Protein AF-A0A521D5T9-F1 (afdb_monomer_lite)

Sequence (105 aa):
MPGKMTAPPTGANDMERVTFMIGDTGPFEGSAFPISAAQIASVEFGGLDFQDQTLFRGVVCVSYADGTSISGNIHSMSFARMADGMTGKIDFSRVAIPAIGGALE

Organism: NCBI:txid1197861

Secondary structure (DSSP, 8-state):
----------TTS-PEEEEEEETTEEEEEEEE----S-SEEEEEEES-----GGGGGSEEEEEETTS-EEEEEEEEEEEEEETTEEEEEEEEE-EE---------

Foldseek 3Di:
DPDDPPDDPPPPPAWAWKFKAQAPDDRFIWTWHPDDPDQKTKTKHWDDPDPDPPSQQTKMWIAGPVRFIWIFGWDDKDWDADPRGIMMMTMGGTDGPPPPPDDPD

Structure (mmCIF, N/CA/C/O backbone):
data_AF-A0A521D5T9-F1
#
_entry.id   AF-A0A521D5T9-F1
#
loop_
_atom_site.group_PDB
_atom_site.id
_atom_site.type_symbol
_atom_site.label_atom_id
_atom_site.label_alt_id
_atom_site.label_comp_id
_atom_site.label_asym_id
_atom_site.label_entity_id
_atom_site.label_seq_id
_atom_site.pdbx_PDB_ins_code
_atom_site.Cartn_x
_atom_site.Cartn_y
_atom_site.Cartn_z
_atom_site.occupancy
_atom_site.B_iso_or_equiv
_atom_site.auth_seq_id
_atom_site.auth_comp_id
_atom_site.auth_asym_id
_atom_site.auth_atom_id
_atom_site.pdbx_PDB_model_num
ATOM 1 N N . MET A 1 1 ? 42.125 19.012 -4.711 1.00 43.59 1 MET A N 1
ATOM 2 C CA . MET A 1 1 ? 40.945 19.332 -3.878 1.00 43.59 1 MET A CA 1
ATOM 3 C C . MET A 1 1 ? 40.314 18.009 -3.467 1.00 43.59 1 MET A C 1
ATOM 5 O O . MET A 1 1 ? 40.162 17.173 -4.352 1.00 43.59 1 MET A O 1
ATOM 9 N N . PRO A 1 2 ? 40.066 17.754 -2.172 1.00 39.03 2 PRO A N 1
ATOM 10 C CA . PRO A 1 2 ? 39.528 16.476 -1.716 1.00 39.03 2 PRO A CA 1
ATOM 11 C C . PRO A 1 2 ? 38.136 16.253 -2.312 1.00 39.03 2 PRO A C 1
ATOM 13 O O . PRO A 1 2 ? 37.321 17.176 -2.369 1.00 39.03 2 PRO A O 1
ATOM 16 N N . GLY A 1 3 ? 37.923 15.037 -2.817 1.00 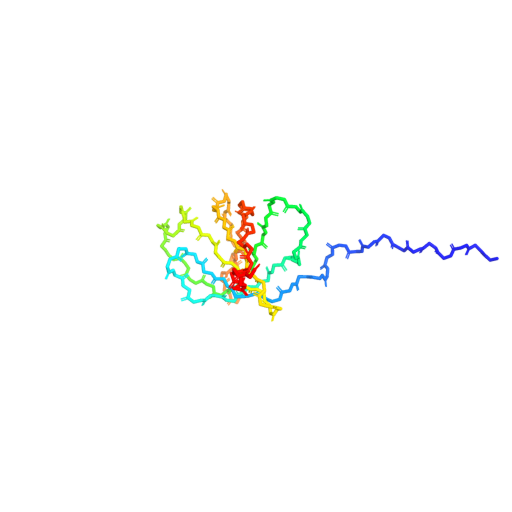40.12 3 GLY A N 1
ATOM 17 C CA . GLY A 1 3 ? 36.702 14.617 -3.486 1.00 40.12 3 GLY A CA 1
ATOM 18 C C . GLY A 1 3 ? 35.490 14.885 -2.608 1.00 40.12 3 GLY A C 1
ATOM 19 O O . GLY A 1 3 ? 35.456 14.509 -1.439 1.00 40.12 3 GLY A O 1
ATOM 20 N N . LYS A 1 4 ? 34.517 15.578 -3.194 1.00 44.28 4 LYS A N 1
ATOM 21 C CA . LYS A 1 4 ? 33.204 15.860 -2.628 1.00 44.28 4 LYS A CA 1
ATOM 22 C C . LYS A 1 4 ? 32.610 14.528 -2.155 1.00 44.28 4 LYS A C 1
ATOM 24 O O . LYS A 1 4 ? 32.198 13.725 -2.984 1.00 44.28 4 LYS A O 1
ATOM 29 N N . MET A 1 5 ? 32.627 14.277 -0.843 1.00 39.38 5 MET A N 1
ATOM 30 C CA . MET A 1 5 ? 31.863 13.189 -0.234 1.00 39.38 5 MET A CA 1
ATOM 31 C C . MET A 1 5 ? 30.406 13.435 -0.615 1.00 39.38 5 MET A C 1
ATOM 33 O O . MET A 1 5 ? 29.764 14.347 -0.096 1.00 39.38 5 MET A O 1
ATOM 37 N N . THR A 1 6 ? 29.908 12.681 -1.592 1.00 47.94 6 THR A N 1
ATOM 38 C CA . THR A 1 6 ? 28.477 12.572 -1.838 1.00 47.94 6 THR A CA 1
ATOM 39 C C . THR A 1 6 ? 27.894 11.977 -0.571 1.00 47.94 6 THR A C 1
ATOM 41 O O . THR A 1 6 ? 28.244 10.857 -0.197 1.00 47.94 6 THR A O 1
ATOM 44 N N . ALA A 1 7 ? 27.084 12.769 0.130 1.00 43.12 7 ALA A N 1
ATOM 45 C CA . ALA A 1 7 ? 26.317 12.285 1.262 1.00 43.12 7 ALA A CA 1
ATOM 46 C C . ALA A 1 7 ? 25.596 10.982 0.857 1.00 43.12 7 ALA A C 1
ATOM 48 O O . ALA A 1 7 ? 25.173 10.869 -0.300 1.00 43.12 7 ALA A O 1
ATOM 49 N N . PRO A 1 8 ? 25.482 9.991 1.757 1.00 45.88 8 PRO A N 1
ATOM 50 C CA . PRO A 1 8 ? 24.679 8.805 1.485 1.00 45.88 8 PRO A CA 1
ATOM 51 C C . PRO A 1 8 ? 23.265 9.239 1.070 1.00 45.88 8 PRO A C 1
ATOM 53 O O . PRO A 1 8 ? 22.799 10.276 1.556 1.00 45.88 8 PRO A O 1
ATOM 56 N N . PRO A 1 9 ? 22.588 8.496 0.175 1.00 46.19 9 PRO A N 1
ATOM 57 C CA . PRO A 1 9 ? 21.232 8.832 -0.227 1.00 46.19 9 PRO A CA 1
ATOM 58 C C . PRO A 1 9 ? 20.388 8.929 1.040 1.00 46.19 9 PRO A C 1
ATOM 60 O O . PRO A 1 9 ? 20.253 7.964 1.793 1.00 46.19 9 PRO A O 1
ATOM 63 N N . THR A 1 10 ? 19.885 10.124 1.329 1.00 45.41 10 THR A N 1
ATOM 64 C CA . THR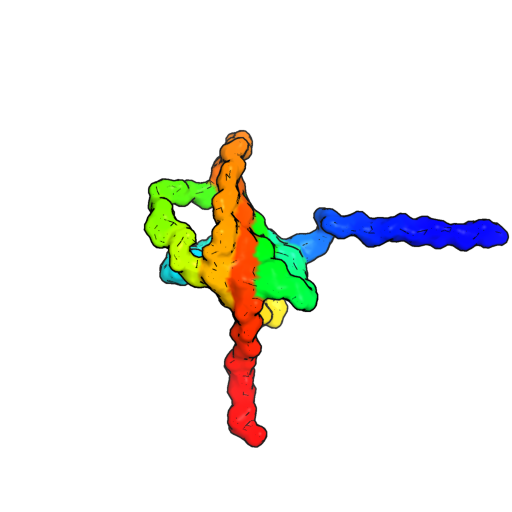 A 1 10 ? 18.918 10.344 2.397 1.00 45.41 10 THR A CA 1
ATOM 65 C C . THR A 1 10 ? 17.648 9.612 1.983 1.00 45.41 10 THR A C 1
ATOM 67 O O . THR A 1 10 ? 16.837 10.163 1.245 1.00 45.41 10 THR A O 1
ATOM 70 N N . GLY A 1 11 ? 17.531 8.343 2.383 1.00 43.84 11 GLY A N 1
ATOM 71 C CA . GLY A 1 11 ? 16.457 7.407 2.035 1.00 43.84 11 GLY A CA 1
ATOM 72 C C . GLY A 1 11 ? 15.106 7.754 2.659 1.00 43.84 11 GLY A C 1
ATOM 73 O O . GLY A 1 11 ? 14.488 6.904 3.287 1.00 43.84 11 GLY A O 1
ATOM 74 N N . ALA A 1 12 ? 14.679 9.008 2.520 1.00 46.50 12 ALA A N 1
ATOM 75 C CA . ALA A 1 12 ? 13.481 9.556 3.139 1.00 46.50 12 ALA A CA 1
ATOM 76 C C . ALA A 1 12 ? 12.574 10.345 2.175 1.00 46.50 12 ALA A C 1
ATOM 78 O O . ALA A 1 12 ? 11.607 10.918 2.653 1.00 46.50 12 ALA A O 1
ATOM 79 N N . ASN A 1 13 ? 12.845 10.414 0.860 1.00 53.41 13 ASN A N 1
ATOM 80 C CA . ASN A 1 13 ? 12.177 11.420 0.014 1.00 53.41 13 ASN A CA 1
ATOM 81 C C . ASN A 1 13 ? 11.663 11.000 -1.371 1.00 53.41 13 ASN A C 1
ATOM 83 O O . ASN A 1 13 ? 11.334 11.886 -2.148 1.00 53.41 13 ASN A O 1
ATOM 87 N N . ASP A 1 14 ? 11.486 9.712 -1.662 1.00 69.00 14 ASP A N 1
ATOM 88 C CA . ASP A 1 14 ? 10.879 9.308 -2.942 1.00 69.00 14 ASP A CA 1
ATOM 89 C C . ASP A 1 14 ? 9.608 8.468 -2.758 1.00 69.00 14 ASP A C 1
ATOM 91 O O . ASP A 1 14 ? 9.350 7.583 -3.556 1.00 69.00 14 ASP A O 1
ATOM 95 N N . MET A 1 15 ? 8.804 8.680 -1.705 1.00 76.56 15 MET A N 1
ATOM 96 C CA . MET A 1 15 ? 7.482 8.035 -1.650 1.00 76.56 15 MET A CA 1
ATOM 97 C C . MET A 1 15 ? 6.559 8.652 -2.706 1.00 76.56 15 MET A C 1
ATOM 99 O O . MET A 1 15 ? 6.394 9.870 -2.772 1.00 76.56 15 MET A O 1
ATOM 103 N N . GLU A 1 16 ? 5.938 7.805 -3.515 1.00 85.25 16 GLU A N 1
ATOM 104 C CA . GLU A 1 16 ? 5.049 8.204 -4.599 1.00 85.25 16 GLU A CA 1
ATOM 105 C C . GLU A 1 16 ? 3.594 8.120 -4.154 1.00 85.25 16 GLU A C 1
ATOM 107 O O . GLU A 1 16 ? 3.211 7.235 -3.383 1.00 85.25 16 GLU A O 1
ATOM 112 N N . ARG A 1 17 ? 2.764 9.036 -4.664 1.00 87.88 17 ARG A N 1
ATOM 113 C CA . ARG A 1 17 ? 1.316 8.960 -4.464 1.00 87.88 17 ARG A CA 1
ATOM 114 C C . ARG A 1 17 ? 0.766 7.745 -5.193 1.00 87.88 17 ARG A C 1
ATOM 116 O O . ARG A 1 17 ? 1.009 7.564 -6.385 1.00 87.88 17 ARG A O 1
ATOM 123 N N . VAL A 1 18 ? -0.030 6.968 -4.479 1.00 89.00 18 VAL A N 1
ATOM 124 C CA . VAL A 1 18 ? -0.673 5.763 -4.989 1.00 89.00 18 VAL A CA 1
ATOM 125 C C . VAL A 1 18 ? -2.152 5.774 -4.653 1.00 89.00 18 VAL A C 1
ATOM 127 O O . VAL A 1 18 ? -2.598 6.418 -3.701 1.00 89.00 18 VAL A O 1
ATOM 130 N N . THR A 1 19 ? -2.912 5.018 -5.432 1.00 91.12 19 THR A N 1
ATOM 131 C CA . THR A 1 19 ? -4.266 4.618 -5.056 1.00 91.12 19 THR A CA 1
ATOM 132 C C . THR A 1 19 ? -4.224 3.174 -4.586 1.00 91.12 19 THR A C 1
ATOM 134 O O . THR A 1 19 ? -3.554 2.353 -5.210 1.00 91.12 19 THR A O 1
ATOM 137 N N . PHE A 1 20 ? -4.925 2.833 -3.511 1.00 88.94 20 PHE A N 1
ATOM 138 C CA . PHE A 1 20 ? -4.968 1.458 -3.024 1.00 88.94 20 PHE A CA 1
ATOM 139 C C . PHE A 1 20 ? -6.373 1.006 -2.625 1.00 88.94 20 PHE A C 1
ATOM 141 O O . PHE A 1 20 ? -7.263 1.814 -2.366 1.00 88.94 20 PHE A O 1
ATOM 148 N N . MET A 1 21 ? -6.566 -0.310 -2.590 1.00 88.44 21 MET A N 1
ATOM 149 C CA . MET A 1 21 ? -7.779 -0.982 -2.126 1.00 88.44 21 MET A CA 1
ATOM 150 C C . MET A 1 21 ? -7.409 -2.041 -1.091 1.00 88.44 21 MET A C 1
ATOM 152 O O . MET A 1 21 ? -6.366 -2.684 -1.219 1.00 88.44 21 MET A O 1
ATOM 156 N N . ILE A 1 22 ? -8.266 -2.238 -0.093 1.00 84.44 22 ILE A N 1
ATOM 157 C CA . ILE A 1 22 ? -8.157 -3.306 0.907 1.00 84.44 22 ILE A CA 1
ATOM 158 C C . ILE A 1 22 ? -9.359 -4.233 0.718 1.00 84.44 22 ILE A C 1
ATOM 160 O O . ILE A 1 22 ? -10.493 -3.843 0.999 1.00 84.44 22 ILE A O 1
ATOM 164 N N . GLY A 1 23 ? -9.125 -5.452 0.229 1.00 82.38 23 GLY A N 1
ATOM 165 C CA . GLY A 1 23 ? -10.200 -6.320 -0.253 1.00 82.38 23 GLY A CA 1
ATOM 166 C C . GLY A 1 23 ? -11.022 -5.600 -1.325 1.00 82.38 23 GLY A C 1
ATOM 167 O O . GLY A 1 23 ? -10.457 -5.061 -2.274 1.00 82.38 23 GLY A O 1
ATOM 168 N N . ASP A 1 24 ? -12.336 -5.528 -1.118 1.00 82.25 24 ASP A N 1
ATOM 169 C CA . ASP A 1 24 ? -13.272 -4.815 -2.000 1.00 82.25 24 ASP A CA 1
ATOM 170 C C . ASP A 1 24 ? -13.541 -3.361 -1.559 1.00 82.25 24 ASP A C 1
ATOM 172 O O . ASP A 1 24 ? -14.438 -2.702 -2.082 1.00 82.25 24 ASP A O 1
ATOM 176 N N . THR A 1 25 ? -12.796 -2.848 -0.571 1.00 79.69 25 THR A N 1
ATOM 177 C CA . THR A 1 25 ? -12.989 -1.492 -0.028 1.00 79.69 25 THR A CA 1
ATOM 178 C C . THR A 1 25 ? -11.938 -0.525 -0.564 1.00 79.69 25 THR A C 1
ATOM 180 O O . THR A 1 25 ? -10.740 -0.816 -0.554 1.00 79.69 25 THR A O 1
ATOM 183 N N . GLY A 1 26 ? -12.388 0.650 -1.001 1.00 82.12 26 GLY A N 1
ATOM 184 C CA . GLY A 1 26 ? -11.574 1.695 -1.617 1.00 82.12 26 GLY A CA 1
ATOM 185 C C . GLY A 1 26 ? -12.328 2.349 -2.784 1.00 82.12 26 GLY A C 1
ATOM 186 O O . GLY A 1 26 ? -13.538 2.143 -2.909 1.00 82.12 26 GLY A O 1
ATOM 187 N N . PRO A 1 27 ? -11.647 3.115 -3.655 1.00 86.12 27 PRO A N 1
ATOM 188 C CA . PRO A 1 27 ? -10.218 3.431 -3.629 1.00 86.12 27 PRO A CA 1
ATOM 189 C C . PRO A 1 27 ? -9.836 4.425 -2.523 1.00 86.12 27 PRO A C 1
ATOM 191 O O . PRO A 1 27 ? -10.594 5.336 -2.198 1.00 86.12 27 PRO A O 1
ATOM 194 N N . PHE A 1 28 ? -8.631 4.265 -1.984 1.00 86.88 28 PHE A N 1
ATOM 195 C CA . PHE A 1 28 ? -8.021 5.160 -1.005 1.00 86.88 28 PHE A CA 1
ATOM 196 C C . PHE A 1 28 ? -6.758 5.802 -1.567 1.00 86.88 28 PHE A C 1
ATOM 198 O O . PHE A 1 28 ? -6.051 5.189 -2.367 1.00 86.88 28 PHE A O 1
ATOM 205 N N . GLU A 1 29 ? -6.444 7.011 -1.110 1.00 89.81 29 GLU A N 1
ATOM 206 C CA . GLU A 1 29 ? -5.182 7.675 -1.428 1.00 89.81 29 GLU A CA 1
ATOM 207 C C . GLU A 1 29 ? -4.130 7.381 -0.360 1.00 89.81 29 GLU A C 1
ATOM 209 O O . GLU A 1 29 ? -4.410 7.398 0.842 1.00 89.81 29 GLU A O 1
ATOM 214 N N . GLY A 1 30 ? -2.902 7.128 -0.801 1.00 88.50 30 GLY A N 1
ATOM 215 C CA . GLY A 1 30 ? -1.768 6.912 0.083 1.00 88.50 30 GLY A CA 1
ATOM 216 C C . GLY A 1 30 ? -0.444 7.242 -0.586 1.00 88.50 30 GLY A C 1
ATOM 217 O O . GLY A 1 30 ? -0.387 7.728 -1.718 1.00 88.50 30 GLY A O 1
ATOM 218 N N . SER A 1 31 ? 0.626 6.936 0.128 1.00 88.75 31 SER A N 1
ATOM 219 C CA . SER A 1 31 ? 1.999 7.064 -0.329 1.00 88.75 31 SER A CA 1
ATOM 220 C C . SER A 1 31 ? 2.691 5.718 -0.167 1.00 88.75 31 SER A C 1
ATOM 222 O O . SER A 1 31 ? 2.639 5.117 0.906 1.00 88.75 31 SER A O 1
ATOM 224 N N . ALA A 1 32 ? 3.351 5.237 -1.212 1.00 86.31 32 ALA A N 1
ATOM 225 C CA . ALA A 1 32 ? 4.141 4.011 -1.168 1.00 86.31 32 ALA A CA 1
ATOM 226 C C . ALA A 1 32 ? 5.555 4.289 -1.656 1.00 86.31 32 ALA A C 1
ATOM 228 O O . ALA A 1 32 ? 5.788 5.212 -2.433 1.00 86.31 32 ALA A O 1
ATOM 229 N N . PHE A 1 33 ? 6.513 3.470 -1.232 1.00 80.62 33 PHE A N 1
ATOM 230 C CA . PHE A 1 33 ? 7.817 3.507 -1.881 1.00 80.62 33 PHE A CA 1
ATOM 231 C C . PHE A 1 33 ? 7.682 3.090 -3.355 1.00 80.62 33 PHE A C 1
ATOM 233 O O . PHE A 1 33 ? 6.840 2.231 -3.666 1.00 80.62 33 PHE A O 1
ATOM 240 N N . PRO A 1 34 ? 8.525 3.643 -4.249 1.00 72.06 34 PRO A N 1
ATOM 241 C CA . PRO A 1 34 ? 8.604 3.201 -5.625 1.00 72.06 34 PRO A CA 1
ATOM 242 C C . PRO A 1 34 ? 8.898 1.711 -5.633 1.00 72.06 34 PRO A C 1
ATOM 244 O O . PRO A 1 34 ? 9.475 1.157 -4.686 1.00 72.06 34 PRO A O 1
ATOM 247 N N . ILE A 1 35 ? 8.497 1.057 -6.710 1.00 67.38 35 ILE A N 1
ATOM 248 C CA . ILE A 1 35 ? 8.590 -0.389 -6.845 1.00 67.38 35 ILE A CA 1
ATOM 249 C C . ILE A 1 35 ? 10.066 -0.823 -6.784 1.00 67.38 35 ILE A C 1
ATOM 251 O O . ILE A 1 35 ? 10.781 -0.842 -7.781 1.00 67.38 35 ILE A O 1
ATOM 255 N N . SER A 1 36 ? 10.539 -1.171 -5.586 1.00 63.81 36 SER A N 1
ATOM 256 C CA . SER A 1 36 ? 11.904 -1.656 -5.347 1.00 63.81 36 SER A CA 1
ATOM 257 C C . SER A 1 36 ? 11.988 -3.167 -5.575 1.00 63.81 36 SER A C 1
ATOM 259 O O . SER A 1 36 ? 10.977 -3.813 -5.809 1.00 63.81 36 SER A O 1
ATOM 261 N N . ALA A 1 37 ? 13.164 -3.793 -5.497 1.00 55.44 37 ALA A N 1
ATOM 262 C CA . ALA A 1 37 ? 13.287 -5.258 -5.583 1.00 55.44 37 ALA A CA 1
ATOM 263 C C . ALA A 1 37 ? 12.837 -6.003 -4.301 1.00 55.44 37 ALA A C 1
ATOM 265 O O . ALA A 1 37 ? 12.894 -7.232 -4.255 1.00 55.44 37 ALA A O 1
ATOM 266 N N . ALA A 1 38 ? 12.412 -5.290 -3.250 1.00 61.00 38 ALA A N 1
ATOM 267 C CA . ALA A 1 38 ? 12.024 -5.902 -1.983 1.00 61.00 38 ALA A CA 1
ATOM 268 C C . ALA A 1 38 ? 10.713 -6.709 -2.098 1.00 61.00 38 ALA A C 1
ATOM 270 O O . ALA A 1 38 ? 9.786 -6.339 -2.825 1.00 61.00 38 ALA A O 1
ATOM 271 N N . GLN A 1 39 ? 10.647 -7.818 -1.349 1.00 62.94 39 GLN A N 1
ATOM 272 C CA . GLN A 1 39 ? 9.483 -8.716 -1.270 1.00 62.94 39 GLN A CA 1
ATOM 273 C C . GLN A 1 39 ? 8.368 -8.198 -0.350 1.00 62.94 39 GLN A C 1
ATOM 275 O O . GLN A 1 39 ? 7.265 -8.735 -0.371 1.00 62.94 39 GLN A O 1
ATOM 280 N N . ILE A 1 40 ? 8.643 -7.172 0.455 1.00 72.62 40 ILE A N 1
ATO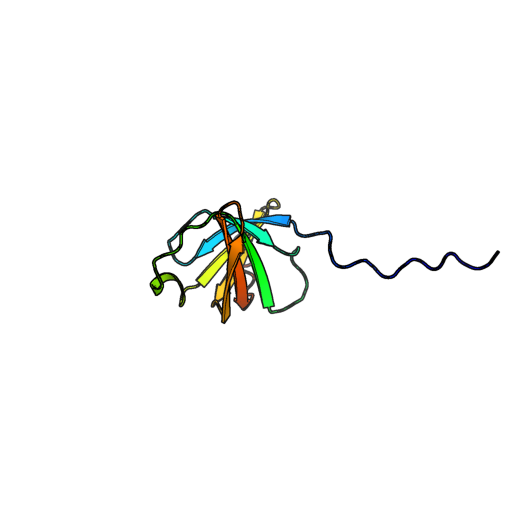M 281 C CA . ILE A 1 40 ? 7.668 -6.535 1.341 1.00 72.62 40 ILE A CA 1
ATOM 282 C C . ILE A 1 40 ? 7.472 -5.108 0.846 1.00 72.62 40 ILE A C 1
ATOM 284 O O . ILE A 1 40 ? 8.451 -4.393 0.619 1.00 72.62 40 ILE A O 1
ATOM 288 N N . ALA A 1 41 ? 6.215 -4.724 0.660 1.00 80.81 41 ALA A N 1
ATOM 289 C CA . ALA A 1 41 ? 5.823 -3.374 0.289 1.00 80.81 41 ALA A CA 1
ATOM 290 C C . ALA A 1 41 ? 5.053 -2.721 1.439 1.00 80.81 41 ALA A C 1
ATOM 292 O O . ALA A 1 41 ? 4.430 -3.412 2.251 1.00 80.81 41 ALA A O 1
ATOM 293 N N . SER A 1 42 ? 5.110 -1.390 1.484 1.00 85.81 42 SER A N 1
ATOM 294 C CA . SER A 1 42 ? 4.428 -0.589 2.494 1.00 85.81 42 SER A CA 1
ATOM 295 C C . SER A 1 42 ? 3.645 0.549 1.847 1.00 85.81 42 SER A C 1
ATOM 297 O O . SER A 1 42 ? 4.157 1.205 0.938 1.00 85.81 42 SER A O 1
ATOM 299 N N . VAL A 1 43 ? 2.434 0.798 2.345 1.00 86.12 43 VAL A N 1
ATOM 300 C CA . VAL A 1 43 ? 1.607 1.969 2.007 1.00 86.12 43 VAL A CA 1
ATOM 301 C C . VAL A 1 43 ? 1.307 2.734 3.286 1.00 86.12 43 VAL A C 1
ATOM 303 O O . VAL A 1 43 ? 0.865 2.142 4.268 1.00 86.12 43 VAL A O 1
ATOM 306 N N . GLU A 1 44 ? 1.512 4.043 3.261 1.00 88.12 44 GLU A N 1
ATOM 307 C CA . GLU A 1 44 ? 1.121 4.974 4.317 1.00 88.12 44 GLU A CA 1
ATOM 308 C C . GLU A 1 44 ? -0.070 5.814 3.852 1.00 88.12 44 GLU A C 1
ATOM 310 O O . GLU A 1 44 ? -0.148 6.201 2.687 1.00 88.12 44 GLU A O 1
ATOM 315 N N . PHE A 1 45 ? -1.017 6.088 4.743 1.00 82.94 45 PHE A N 1
ATOM 316 C CA . PHE A 1 45 ? -2.241 6.819 4.418 1.00 82.94 45 PHE A CA 1
ATOM 317 C C . PHE A 1 45 ? -2.699 7.700 5.581 1.00 82.94 45 PHE A C 1
ATOM 319 O O . PHE A 1 45 ? -2.377 7.450 6.744 1.00 82.94 45 PHE A O 1
ATOM 326 N N . GLY A 1 46 ? -3.482 8.729 5.268 1.00 80.31 46 GLY A N 1
ATOM 327 C CA . GLY A 1 46 ? -4.081 9.641 6.239 1.00 80.31 46 GLY A CA 1
ATOM 328 C C . GLY A 1 46 ? -5.577 9.816 6.007 1.00 80.31 46 GLY A C 1
ATOM 329 O O . GLY A 1 46 ? -6.068 9.603 4.903 1.00 80.31 46 GLY A O 1
ATOM 330 N N . GLY A 1 47 ? -6.301 10.210 7.055 1.00 68.44 47 GLY A N 1
ATOM 331 C CA . GLY A 1 47 ? -7.702 10.624 6.959 1.00 68.44 47 GLY A CA 1
ATOM 332 C C . GLY A 1 47 ? -8.717 9.491 6.796 1.00 68.44 47 GLY A C 1
ATOM 333 O O . GLY A 1 47 ? -9.849 9.762 6.409 1.00 68.44 47 GLY A O 1
ATOM 334 N N . LEU A 1 48 ? -8.349 8.240 7.092 1.00 65.81 48 LEU A N 1
ATOM 335 C CA . LEU A 1 48 ? -9.275 7.107 7.003 1.00 65.81 48 LEU A CA 1
ATOM 336 C C . LEU A 1 48 ? -9.897 6.805 8.374 1.00 65.81 48 LEU A C 1
ATOM 338 O O . LEU A 1 48 ? -9.188 6.513 9.336 1.00 65.81 48 LEU A O 1
ATOM 342 N N . ASP A 1 49 ? -11.229 6.874 8.461 1.00 63.72 49 ASP A N 1
ATOM 343 C CA . ASP A 1 49 ? -11.996 6.457 9.643 1.00 63.72 49 ASP A CA 1
ATOM 344 C C . ASP A 1 49 ? -12.319 4.961 9.537 1.00 63.72 49 ASP A C 1
ATOM 346 O O . ASP A 1 49 ? -13.378 4.554 9.055 1.00 63.72 49 ASP A O 1
ATOM 350 N N . PHE A 1 50 ? -11.359 4.117 9.921 1.00 60.75 50 PHE A N 1
ATOM 351 C CA . PHE A 1 50 ? -11.562 2.671 9.951 1.00 60.75 50 PHE A CA 1
ATOM 352 C C . PHE A 1 50 ? -12.072 2.226 11.318 1.00 60.75 50 PHE A C 1
ATOM 354 O O . PHE A 1 50 ? -11.303 2.059 12.263 1.00 60.75 50 PHE A O 1
ATOM 361 N N . GLN A 1 51 ? -13.375 1.962 11.402 1.00 60.66 51 GLN A N 1
ATOM 362 C CA . GLN A 1 51 ? -13.964 1.255 12.546 1.00 60.66 51 GLN A CA 1
ATOM 363 C C . GLN A 1 51 ? -14.073 -0.260 12.317 1.00 60.66 51 GLN A C 1
ATOM 365 O O . GLN A 1 51 ? -14.291 -1.010 13.268 1.00 60.66 51 GLN A O 1
ATOM 370 N N . ASP A 1 52 ? -13.898 -0.728 11.076 1.00 59.19 52 ASP A N 1
ATOM 371 C CA . ASP A 1 52 ? -14.188 -2.112 10.705 1.00 59.19 52 ASP A CA 1
ATOM 372 C C . ASP A 1 52 ? -12.940 -3.000 10.645 1.00 59.19 52 ASP A C 1
ATOM 374 O O . ASP A 1 52 ? -12.255 -3.083 9.625 1.00 59.19 52 ASP A O 1
ATOM 378 N N . GLN A 1 53 ? -12.701 -3.729 11.739 1.00 53.78 53 GLN A N 1
ATOM 379 C CA . GLN A 1 53 ? -11.613 -4.700 11.882 1.00 53.78 53 GLN A CA 1
ATOM 380 C C . GLN A 1 53 ? -11.678 -5.908 10.922 1.00 53.78 53 GLN A C 1
ATOM 382 O O . GLN A 1 53 ? -10.734 -6.698 10.874 1.00 53.78 53 GLN A O 1
ATOM 387 N N . THR A 1 54 ? -12.747 -6.092 10.138 1.00 54.78 54 THR A N 1
ATOM 388 C CA . THR A 1 54 ? -12.876 -7.241 9.218 1.00 54.78 54 THR A CA 1
ATOM 389 C C . THR A 1 54 ? -12.098 -7.077 7.910 1.00 54.78 54 THR A C 1
ATOM 391 O O . THR A 1 54 ? -11.703 -8.076 7.308 1.00 54.78 54 THR A O 1
ATOM 394 N N . LEU A 1 55 ? -11.738 -5.845 7.537 1.00 58.06 55 LEU A N 1
ATOM 395 C CA . LEU A 1 55 ? -10.859 -5.539 6.396 1.00 58.06 55 LEU A CA 1
ATOM 396 C C . LEU A 1 55 ? -9.407 -6.049 6.584 1.00 58.06 55 LEU A C 1
ATOM 398 O O . LEU A 1 55 ? -8.608 -6.062 5.651 1.00 58.06 55 LEU A O 1
ATOM 402 N N . PHE A 1 56 ? -9.063 -6.518 7.788 1.00 59.12 56 PHE A N 1
ATOM 403 C CA . PHE A 1 56 ? -7.699 -6.705 8.298 1.00 59.12 56 PHE A CA 1
ATOM 404 C C . PHE A 1 56 ? -7.086 -8.083 7.993 1.00 59.12 56 PHE A C 1
ATOM 406 O O . PHE A 1 56 ? -5.981 -8.390 8.439 1.00 59.12 56 PHE A O 1
ATOM 413 N N . ARG A 1 57 ? -7.794 -8.936 7.245 1.00 63.44 57 ARG A N 1
ATOM 414 C CA . ARG A 1 57 ? -7.281 -10.228 6.739 1.00 63.44 57 ARG A CA 1
ATOM 415 C C . ARG A 1 57 ? -7.267 -10.305 5.211 1.00 63.44 57 ARG A C 1
ATOM 417 O O . ARG A 1 57 ? -7.216 -11.396 4.650 1.00 63.44 57 ARG A O 1
ATOM 424 N N . GLY A 1 58 ? -7.369 -9.152 4.557 1.00 75.38 58 GLY A N 1
ATOM 425 C CA . GLY A 1 58 ? -7.531 -9.055 3.117 1.00 75.38 58 GLY A CA 1
ATOM 426 C C . GLY A 1 58 ? -6.229 -9.022 2.323 1.00 75.38 58 GLY A C 1
ATOM 427 O O . GLY A 1 58 ? -5.111 -8.990 2.849 1.00 75.38 58 GLY A O 1
ATOM 428 N N . VAL A 1 59 ? -6.425 -8.982 1.012 1.00 84.38 59 VAL A N 1
ATOM 429 C CA . VAL A 1 59 ? -5.410 -8.594 0.039 1.00 84.38 59 VAL A CA 1
ATOM 430 C C . VAL A 1 59 ? -5.449 -7.074 -0.094 1.00 84.38 59 VAL A C 1
ATOM 432 O O . VAL A 1 59 ? -6.529 -6.490 -0.144 1.00 84.38 59 VAL A O 1
ATOM 435 N N . VAL A 1 60 ? -4.291 -6.429 -0.158 1.00 87.06 60 VAL A N 1
ATOM 436 C CA . VAL A 1 60 ? -4.171 -5.032 -0.577 1.00 87.06 60 VAL A CA 1
ATOM 437 C C . VAL A 1 60 ? -3.725 -4.988 -2.030 1.00 87.06 60 VAL A C 1
ATOM 439 O O . VAL A 1 60 ? -2.839 -5.743 -2.430 1.00 87.06 60 VAL A O 1
ATOM 442 N N . CYS A 1 61 ? -4.337 -4.106 -2.810 1.00 89.06 61 CYS A N 1
ATOM 443 C CA . CYS A 1 61 ? -3.943 -3.801 -4.180 1.00 89.06 61 CYS A CA 1
ATOM 444 C C . CYS A 1 61 ? -3.520 -2.338 -4.242 1.00 89.06 61 CYS A C 1
ATOM 446 O O . CYS A 1 61 ? -4.254 -1.477 -3.768 1.00 89.06 61 CYS A O 1
ATOM 448 N N . VAL A 1 62 ? -2.358 -2.057 -4.821 1.00 89.25 62 VAL A N 1
ATOM 449 C CA . VAL A 1 62 ? -1.789 -0.711 -4.932 1.00 89.25 62 VAL A CA 1
ATOM 450 C C . VAL A 1 62 ? -1.521 -0.420 -6.396 1.00 89.25 62 VAL A C 1
ATOM 452 O O . VAL A 1 62 ? -0.861 -1.215 -7.064 1.00 89.25 62 VAL A O 1
ATOM 455 N N . SER A 1 63 ? -2.013 0.717 -6.869 1.00 89.62 63 SER A N 1
ATOM 456 C CA . SER A 1 63 ? -1.832 1.215 -8.227 1.00 89.62 63 SER A CA 1
ATOM 457 C C . SER A 1 63 ? -1.015 2.500 -8.207 1.00 89.62 63 SER A C 1
ATOM 459 O O . SER A 1 63 ? -1.363 3.469 -7.524 1.00 89.62 63 SER A O 1
ATOM 461 N N . TYR A 1 64 ? 0.067 2.484 -8.974 1.00 86.69 64 TYR A N 1
ATOM 462 C CA . TYR A 1 64 ? 0.981 3.599 -9.171 1.00 86.69 64 TYR A CA 1
ATOM 463 C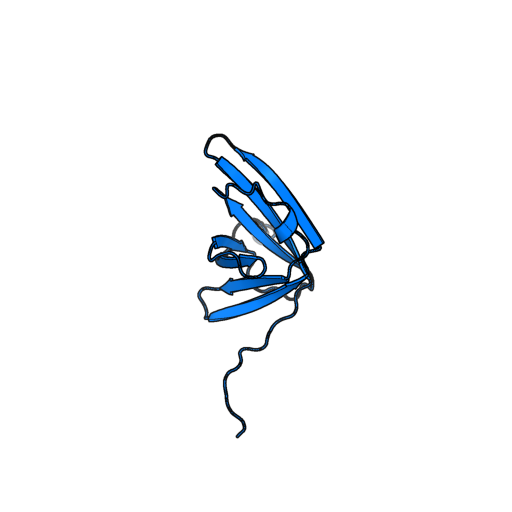 C . TYR A 1 64 ? 0.542 4.444 -10.373 1.00 86.69 64 TYR A C 1
ATOM 465 O O . TYR A 1 64 ? -0.219 3.998 -11.235 1.00 86.69 64 TYR A O 1
ATOM 473 N N . ALA A 1 65 ? 1.025 5.686 -10.436 1.00 84.00 65 ALA A N 1
ATOM 474 C CA . ALA A 1 65 ? 0.674 6.622 -11.506 1.00 84.00 65 ALA A CA 1
ATOM 475 C C . ALA A 1 65 ? 1.178 6.185 -12.894 1.00 84.00 65 ALA A C 1
ATOM 477 O O . ALA A 1 65 ? 0.604 6.578 -13.907 1.00 84.00 65 ALA A O 1
ATOM 478 N N . ASP A 1 66 ? 2.227 5.362 -12.944 1.00 81.12 66 ASP A N 1
ATOM 479 C CA . ASP A 1 66 ? 2.782 4.785 -14.174 1.00 81.12 66 ASP A CA 1
ATOM 480 C C . ASP A 1 66 ? 1.933 3.628 -14.744 1.00 81.12 66 ASP A C 1
ATOM 482 O O . ASP A 1 66 ? 2.264 3.075 -15.792 1.00 81.12 66 ASP A O 1
ATOM 486 N N . GLY A 1 67 ? 0.832 3.271 -14.072 1.00 82.06 67 GLY A N 1
ATOM 487 C CA . GLY A 1 67 ? -0.052 2.169 -14.445 1.00 82.06 67 GLY A CA 1
ATOM 488 C C . GLY A 1 67 ? 0.374 0.812 -13.886 1.00 82.06 67 GLY A C 1
ATOM 489 O O . GLY A 1 67 ? -0.326 -0.178 -14.108 1.00 82.06 67 GLY A O 1
ATOM 490 N N . THR A 1 68 ? 1.481 0.738 -13.145 1.00 83.44 68 THR A N 1
ATOM 491 C CA . THR A 1 68 ? 1.890 -0.498 -12.483 1.00 83.44 68 THR A CA 1
ATOM 492 C C . THR A 1 68 ? 0.989 -0.779 -11.283 1.00 83.44 68 THR A C 1
ATOM 494 O O . THR A 1 68 ? 0.686 0.111 -10.486 1.00 83.44 68 THR A O 1
ATOM 497 N N . SER A 1 69 ? 0.606 -2.044 -11.106 1.00 85.50 69 SER A N 1
ATOM 498 C CA . SER A 1 69 ? -0.137 -2.499 -9.932 1.00 85.50 69 SER A CA 1
ATOM 499 C C . SER A 1 69 ? 0.581 -3.641 -9.222 1.00 85.50 69 SER A C 1
ATOM 501 O O . SER A 1 69 ? 1.129 -4.551 -9.845 1.00 85.50 69 SER A O 1
ATOM 503 N N . ILE A 1 70 ? 0.553 -3.619 -7.892 1.00 86.44 70 ILE A N 1
ATOM 504 C CA . ILE A 1 70 ? 1.026 -4.717 -7.043 1.00 86.44 70 ILE A CA 1
ATOM 505 C C . ILE A 1 70 ? -0.098 -5.155 -6.112 1.00 86.44 70 ILE A C 1
ATOM 507 O O . ILE A 1 70 ? -0.927 -4.339 -5.712 1.00 86.44 70 ILE A O 1
ATOM 511 N N . SER A 1 71 ? -0.123 -6.435 -5.750 1.00 86.81 71 SER A N 1
ATOM 512 C CA . SER A 1 71 ? -1.087 -6.950 -4.777 1.00 86.81 71 SER A CA 1
ATOM 513 C C . SER A 1 71 ? -0.421 -7.848 -3.748 1.00 86.81 71 SER A C 1
ATOM 515 O O . SER A 1 71 ? 0.682 -8.353 -3.977 1.00 86.81 71 SER A O 1
ATOM 517 N N . GLY A 1 72 ? -1.070 -8.045 -2.607 1.00 87.19 72 GLY A N 1
ATOM 518 C CA . GLY A 1 72 ? -0.460 -8.801 -1.532 1.00 87.19 72 GLY A CA 1
ATOM 519 C C . GLY A 1 72 ? -1.311 -9.061 -0.317 1.00 87.19 72 GLY A C 1
ATOM 520 O O . GLY A 1 72 ? -2.211 -8.291 -0.015 1.00 87.19 72 GLY A O 1
ATOM 521 N N . ASN A 1 73 ? -0.976 -10.107 0.433 1.00 87.25 73 ASN A N 1
ATOM 522 C CA . ASN A 1 73 ? -1.582 -10.346 1.736 1.00 87.25 73 ASN A CA 1
ATOM 523 C C . ASN A 1 73 ? -1.024 -9.358 2.758 1.00 87.25 73 ASN A C 1
ATOM 525 O O . ASN A 1 73 ? 0.194 -9.193 2.866 1.00 87.25 73 ASN A O 1
ATOM 529 N N . ILE A 1 74 ? -1.911 -8.740 3.529 1.00 86.38 74 ILE A N 1
ATOM 530 C CA . ILE A 1 74 ? -1.527 -7.828 4.605 1.00 86.38 74 ILE A CA 1
ATOM 531 C C . ILE A 1 74 ? -0.841 -8.621 5.727 1.00 86.38 74 ILE A C 1
ATOM 533 O O . ILE A 1 74 ? -1.359 -9.633 6.199 1.00 86.38 74 ILE A O 1
ATOM 537 N N . HIS A 1 75 ? 0.333 -8.159 6.153 1.00 83.31 75 HIS A N 1
ATOM 538 C CA . HIS A 1 75 ? 1.100 -8.723 7.266 1.00 83.31 75 HIS A CA 1
ATOM 539 C C . HIS A 1 75 ? 0.888 -7.941 8.555 1.00 83.31 75 HIS A C 1
ATOM 541 O O . HIS A 1 75 ? 0.657 -8.527 9.612 1.00 83.31 75 HIS A O 1
ATOM 547 N N . SER A 1 76 ? 0.971 -6.619 8.462 1.00 83.06 76 SER A N 1
ATOM 548 C CA . SER A 1 76 ? 0.776 -5.721 9.590 1.00 83.06 76 SER A CA 1
ATOM 549 C C . SER A 1 76 ? 0.085 -4.450 9.144 1.00 83.06 76 SER A C 1
ATOM 551 O O . SER A 1 76 ? 0.235 -3.991 8.013 1.00 83.06 76 SER A O 1
ATOM 553 N N . MET A 1 77 ? -0.671 -3.877 10.071 1.00 81.06 77 MET A N 1
ATOM 554 C CA . MET A 1 77 ? -1.283 -2.573 9.914 1.00 81.06 77 MET A CA 1
ATOM 555 C C . MET A 1 77 ? -1.183 -1.832 11.241 1.00 81.06 77 MET A C 1
ATOM 557 O O . MET A 1 77 ? -1.432 -2.416 12.299 1.00 81.06 77 MET A O 1
ATOM 561 N N . SER A 1 78 ? -0.794 -0.565 11.200 1.00 82.94 78 SER A N 1
ATOM 562 C CA . SER A 1 78 ? -0.718 0.293 12.380 1.00 82.94 78 SER A CA 1
ATOM 563 C C . SER A 1 78 ? -1.428 1.609 12.120 1.00 82.94 78 SER A C 1
ATOM 565 O O . SER A 1 78 ? -1.521 2.053 10.979 1.00 82.94 78 SER A O 1
ATOM 567 N N . PHE A 1 79 ? -1.937 2.219 13.190 1.00 81.38 79 PHE A N 1
ATOM 568 C CA . PHE A 1 79 ? -2.636 3.494 13.135 1.00 81.38 79 PHE A CA 1
ATOM 569 C C . PHE A 1 79 ? -2.074 4.452 14.173 1.00 81.38 79 PHE A C 1
ATOM 571 O O . PHE A 1 79 ? -1.772 4.055 15.301 1.00 81.38 79 PHE A O 1
ATOM 578 N N . ALA A 1 80 ? -1.985 5.724 13.808 1.00 81.25 80 ALA A N 1
ATOM 579 C CA . ALA A 1 80 ? -1.623 6.800 14.711 1.00 81.25 80 ALA A CA 1
ATOM 580 C C . ALA A 1 80 ? -2.645 7.931 14.601 1.00 81.25 80 ALA A C 1
ATOM 582 O O . ALA A 1 80 ? -2.993 8.383 13.509 1.00 81.25 80 ALA A O 1
ATOM 583 N N . ARG A 1 81 ? -3.131 8.402 15.751 1.00 80.19 81 ARG A N 1
ATOM 584 C CA . ARG A 1 81 ? -4.008 9.571 15.814 1.00 80.19 81 ARG A CA 1
ATOM 585 C C . ARG A 1 81 ? -3.162 10.833 15.679 1.00 80.19 81 ARG A C 1
ATOM 587 O O . ARG A 1 81 ? -2.267 11.060 16.489 1.00 80.19 81 ARG A O 1
ATOM 594 N N . MET A 1 82 ? -3.466 11.639 14.675 1.00 74.38 82 MET A N 1
ATOM 595 C CA . MET A 1 82 ? -2.876 12.951 14.432 1.00 74.38 82 MET A CA 1
ATOM 596 C C . MET A 1 82 ? -3.917 14.055 14.676 1.00 74.38 82 MET A C 1
ATOM 598 O O . MET A 1 82 ? -5.093 13.778 14.923 1.00 74.38 82 MET A O 1
ATOM 602 N N . ALA A 1 83 ? -3.476 15.315 14.689 1.00 71.69 83 ALA A N 1
ATOM 603 C CA . ALA A 1 83 ? -4.339 16.466 14.978 1.00 71.69 83 ALA A CA 1
ATOM 604 C C . ALA A 1 83 ? -5.440 16.681 13.917 1.00 71.69 83 ALA A C 1
ATOM 606 O O . ALA A 1 83 ? -6.473 17.274 14.214 1.00 71.69 83 ALA A O 1
ATOM 607 N N . ASP A 1 84 ? -5.217 16.180 12.705 1.00 69.56 84 ASP A N 1
ATOM 608 C CA . ASP A 1 84 ? -6.038 16.314 11.501 1.00 69.56 84 ASP A CA 1
ATOM 609 C C . ASP A 1 84 ? -6.791 15.028 11.114 1.00 69.56 84 ASP A C 1
ATOM 611 O O . ASP A 1 84 ? -7.618 15.052 10.205 1.00 69.56 84 ASP A O 1
ATOM 615 N N . GLY A 1 85 ? -6.561 13.911 11.813 1.00 71.94 85 GLY A N 1
ATOM 616 C CA . GLY A 1 85 ? -7.243 12.648 11.539 1.00 71.94 85 GLY A CA 1
ATOM 617 C C . GLY A 1 85 ? -6.490 11.419 12.040 1.00 71.94 85 GLY A C 1
ATOM 618 O O . GLY A 1 85 ? -5.550 11.510 12.828 1.00 71.94 85 GLY A O 1
ATOM 619 N N . MET A 1 86 ? -6.916 10.237 11.599 1.00 78.69 86 MET A N 1
ATOM 620 C CA . MET A 1 86 ? -6.161 9.001 11.805 1.00 78.69 86 MET A CA 1
ATOM 621 C C . MET A 1 86 ? -5.248 8.770 10.601 1.00 78.69 86 MET A C 1
ATOM 623 O O . MET A 1 86 ? -5.675 8.881 9.454 1.00 78.69 86 MET A O 1
ATOM 627 N N . THR A 1 87 ? -3.991 8.451 10.867 1.00 83.12 87 THR A N 1
ATOM 628 C CA . THR A 1 87 ? -3.043 7.961 9.864 1.00 83.12 87 THR A CA 1
ATOM 629 C C . THR A 1 87 ? -2.816 6.480 10.070 1.00 83.12 87 THR A C 1
ATOM 631 O O . THR A 1 87 ? -3.041 5.969 11.171 1.00 83.12 87 THR A O 1
ATOM 634 N N . GLY A 1 88 ? -2.361 5.791 9.035 1.00 86.06 88 GLY A N 1
ATOM 635 C CA . GLY A 1 88 ? -1.994 4.396 9.143 1.00 86.06 88 GLY A CA 1
ATOM 636 C C . GLY A 1 88 ? -0.930 3.969 8.152 1.00 86.06 88 GLY A C 1
ATOM 637 O O . GLY A 1 88 ? -0.589 4.682 7.210 1.00 86.06 88 GLY A O 1
ATOM 638 N N . LYS A 1 89 ? -0.392 2.783 8.411 1.00 88.31 89 LYS A N 1
ATOM 639 C CA . LYS A 1 89 ? 0.595 2.105 7.580 1.00 88.31 89 LYS A CA 1
ATOM 640 C C . LYS A 1 89 ? 0.182 0.654 7.397 1.00 88.31 89 LYS A C 1
ATOM 642 O O . LYS A 1 89 ? -0.223 0.017 8.366 1.00 88.31 89 LYS A O 1
ATOM 647 N N . ILE A 1 90 ? 0.310 0.141 6.179 1.00 86.94 90 ILE A N 1
ATOM 648 C CA . ILE A 1 90 ? 0.086 -1.262 5.811 1.00 86.94 90 ILE A CA 1
ATOM 649 C C . ILE A 1 90 ? 1.406 -1.829 5.323 1.00 86.94 90 ILE A C 1
ATOM 651 O O . ILE A 1 90 ? 1.975 -1.274 4.388 1.00 86.94 90 ILE A O 1
ATOM 655 N N . ASP A 1 91 ? 1.845 -2.948 5.887 1.00 87.00 91 ASP A N 1
ATOM 656 C CA . ASP A 1 91 ? 2.910 -3.771 5.318 1.00 87.00 91 ASP A CA 1
ATOM 657 C C . ASP A 1 91 ? 2.307 -5.071 4.783 1.00 87.00 91 ASP A C 1
ATOM 659 O O . ASP A 1 91 ? 1.484 -5.707 5.448 1.00 87.00 91 ASP A O 1
ATOM 663 N N . PHE A 1 92 ? 2.703 -5.478 3.580 1.00 86.88 92 PHE A N 1
ATOM 664 C CA . PHE A 1 92 ? 2.098 -6.612 2.880 1.00 86.88 92 PHE A CA 1
ATOM 665 C C . PHE A 1 92 ? 3.099 -7.368 2.003 1.00 86.88 92 PHE A C 1
ATOM 667 O O . PHE A 1 92 ? 4.121 -6.823 1.572 1.00 86.88 92 PHE A O 1
ATOM 674 N N . SER A 1 93 ? 2.797 -8.641 1.730 1.00 83.25 93 SER A N 1
ATOM 675 C CA . SER A 1 93 ? 3.605 -9.481 0.842 1.00 83.25 93 SER A CA 1
ATOM 676 C C . SER A 1 93 ? 3.496 -8.954 -0.575 1.00 83.25 93 SER A C 1
ATOM 678 O O . SER A 1 93 ? 2.393 -8.873 -1.098 1.00 83.25 93 SER A O 1
ATOM 680 N N . ARG A 1 94 ? 4.588 -8.678 -1.267 1.00 73.50 94 ARG A N 1
ATOM 681 C CA . ARG A 1 94 ? 4.488 -8.247 -2.655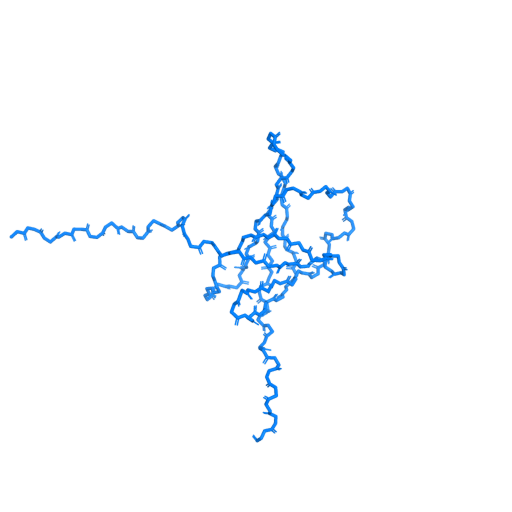 1.00 73.50 94 ARG A CA 1
ATOM 682 C C . ARG A 1 94 ? 4.382 -9.439 -3.602 1.00 73.50 94 ARG A C 1
ATOM 684 O O . ARG A 1 94 ? 5.356 -10.154 -3.821 1.00 73.50 94 ARG A O 1
ATOM 691 N N . VAL A 1 95 ? 3.228 -9.581 -4.244 1.00 67.25 95 VAL A N 1
ATOM 692 C CA . VAL A 1 95 ? 3.061 -10.348 -5.480 1.00 67.25 95 VAL A CA 1
ATOM 693 C C . VAL A 1 95 ? 2.856 -9.325 -6.592 1.00 67.25 95 VAL A C 1
ATOM 695 O O . VAL A 1 95 ? 1.797 -8.705 -6.708 1.00 67.25 95 VAL A O 1
ATOM 698 N N . ALA A 1 96 ? 3.905 -9.079 -7.380 1.00 59.12 96 ALA A N 1
ATOM 699 C CA . ALA A 1 96 ? 3.748 -8.281 -8.588 1.00 59.12 96 ALA A CA 1
ATOM 700 C C . ALA A 1 96 ? 2.748 -9.016 -9.486 1.00 59.12 96 ALA A C 1
ATOM 702 O O . ALA A 1 96 ? 3.015 -10.145 -9.897 1.00 59.12 96 ALA A O 1
ATOM 703 N N . ILE A 1 97 ? 1.594 -8.403 -9.750 1.00 57.25 97 ILE A N 1
ATOM 704 C CA . ILE A 1 97 ? 0.742 -8.855 -10.842 1.00 57.25 97 ILE A CA 1
ATOM 705 C C . ILE A 1 97 ? 1.437 -8.285 -12.077 1.00 57.25 97 ILE A C 1
ATOM 707 O O . ILE A 1 97 ? 1.470 -7.059 -12.210 1.00 57.25 97 ILE A O 1
ATOM 711 N N . PRO A 1 98 ? 2.084 -9.103 -12.931 1.00 48.88 98 PRO A N 1
ATOM 712 C CA . PRO A 1 98 ? 2.577 -8.579 -14.195 1.00 48.88 98 PRO A CA 1
ATOM 713 C C . PRO A 1 98 ? 1.396 -7.896 -14.875 1.00 48.88 98 PRO A C 1
ATOM 715 O O . PRO A 1 98 ? 0.296 -8.454 -14.872 1.00 48.88 98 PRO A O 1
ATOM 718 N N . ALA A 1 99 ? 1.607 -6.680 -15.391 1.00 46.50 99 ALA A N 1
ATOM 719 C CA . ALA A 1 99 ? 0.587 -6.003 -16.172 1.00 46.50 99 ALA A CA 1
ATOM 720 C C . ALA A 1 99 ? 0.011 -7.034 -17.143 1.00 46.50 99 ALA A C 1
ATOM 722 O O . ALA A 1 99 ? 0.766 -7.648 -17.902 1.00 46.50 99 ALA A O 1
ATOM 723 N N . ILE A 1 100 ? -1.302 -7.270 -17.090 1.00 47.62 100 ILE A N 1
ATOM 724 C CA . ILE A 1 100 ? -1.982 -8.033 -18.135 1.00 47.62 100 ILE A CA 1
ATOM 725 C C . ILE A 1 100 ? -2.039 -7.097 -19.347 1.00 47.62 100 ILE A C 1
ATOM 727 O O . ILE A 1 100 ? -3.088 -6.601 -19.741 1.00 47.62 100 ILE A O 1
ATOM 731 N N . GLY A 1 101 ? -0.871 -6.789 -19.902 1.00 41.56 101 GLY A N 1
ATOM 732 C CA . GLY A 1 101 ? -0.753 -6.449 -21.295 1.00 41.56 101 GLY A CA 1
ATOM 733 C C . GLY A 1 101 ? -0.970 -7.756 -22.030 1.00 41.56 101 GLY A C 1
ATOM 734 O O . GLY A 1 101 ? -0.112 -8.636 -21.995 1.00 41.56 101 GLY A O 1
ATOM 735 N N . GLY A 1 102 ? -2.124 -7.897 -22.682 1.00 40.69 102 GLY A N 1
ATOM 736 C CA . GLY A 1 102 ? -2.157 -8.728 -23.881 1.00 40.69 102 GLY A CA 1
ATOM 737 C C . GLY A 1 102 ? -0.947 -8.332 -24.745 1.00 40.69 102 GLY A C 1
ATOM 738 O O . GLY A 1 102 ? -0.630 -7.154 -24.863 1.00 40.69 102 GLY A O 1
ATOM 739 N N . ALA A 1 103 ? -0.188 -9.273 -25.278 1.00 35.81 103 ALA A N 1
ATOM 740 C CA . ALA A 1 103 ? -0.737 -10.288 -26.142 1.00 35.81 103 ALA A CA 1
ATOM 741 C C . ALA A 1 103 ? -0.085 -11.661 -25.943 1.00 35.81 103 ALA A C 1
ATOM 743 O O . ALA A 1 103 ? 1.121 -11.796 -25.755 1.00 35.81 103 ALA A O 1
ATOM 744 N 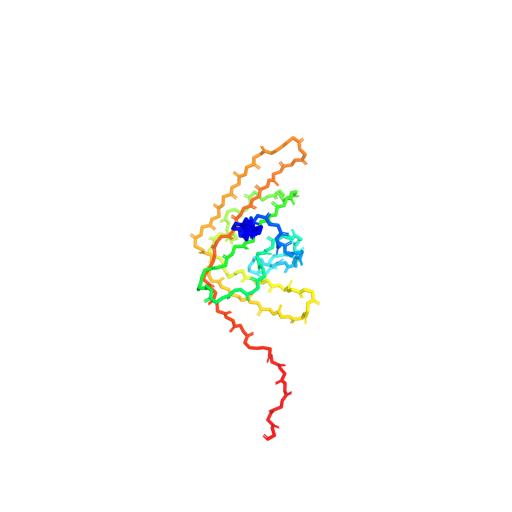N . LEU A 1 104 ? -0.925 -12.687 -26.068 1.00 45.66 104 LEU A N 1
ATOM 745 C CA . LEU A 1 104 ? -0.566 -13.825 -26.900 1.00 45.66 104 LEU A CA 1
ATOM 746 C C . LEU A 1 104 ? -0.276 -13.278 -28.306 1.00 45.66 104 LEU A C 1
ATOM 748 O O . LEU A 1 104 ? -1.218 -12.965 -29.032 1.00 45.66 104 LEU A O 1
ATOM 752 N N . GLU A 1 105 ? 0.997 -13.146 -28.656 1.00 39.75 105 GLU A N 1
ATOM 753 C CA . GLU A 1 105 ? 1.481 -13.256 -30.036 1.00 39.75 105 GLU A CA 1
ATOM 754 C C . GLU A 1 105 ? 2.647 -14.245 -30.066 1.00 39.75 105 GLU A C 1
ATOM 756 O O . GLU A 1 105 ? 3.525 -14.157 -29.174 1.00 39.75 105 GLU A O 1
#

Radius of gyration: 16.71 Å; chains: 1; bounding box: 55×33×46 Å

pLDDT: mean 71.39, std 16.71, range [35.81, 91.12]